Protein AF-A0A962MES3-F1 (afdb_monomer_lite)

Structure (mmCIF, N/CA/C/O backbone):
data_AF-A0A962MES3-F1
#
_entry.id   AF-A0A962MES3-F1
#
loop_
_atom_site.group_PDB
_atom_site.id
_atom_site.type_symbol
_atom_site.label_atom_id
_atom_site.label_alt_id
_atom_site.label_comp_id
_atom_site.label_asym_id
_atom_site.label_entity_id
_atom_site.label_seq_id
_atom_site.pdbx_PDB_ins_code
_atom_site.Cartn_x
_atom_site.Cartn_y
_atom_site.Cartn_z
_atom_site.occupancy
_atom_site.B_iso_or_equiv
_atom_site.auth_seq_id
_atom_site.auth_comp_id
_atom_site.auth_asym_id
_atom_site.auth_atom_id
_atom_site.pdbx_PDB_model_num
ATOM 1 N N . PRO A 1 1 ? 19.087 3.720 -14.153 1.00 63.28 1 PRO A N 1
ATOM 2 C CA . PRO A 1 1 ? 17.793 3.927 -13.450 1.00 63.28 1 PRO A CA 1
ATOM 3 C C . PRO A 1 1 ? 17.855 5.005 -12.361 1.00 63.28 1 PRO A C 1
ATOM 5 O O . PRO A 1 1 ? 16.998 5.876 -12.360 1.00 63.28 1 PRO A O 1
ATOM 8 N N . LYS A 1 2 ? 18.871 4.987 -11.476 1.00 65.50 2 LYS A N 1
ATOM 9 C CA . LYS A 1 2 ? 19.030 5.987 -10.400 1.00 65.50 2 LYS A CA 1
ATOM 10 C C . LYS A 1 2 ? 19.001 7.427 -10.931 1.00 65.50 2 LYS A C 1
ATOM 12 O O . LYS A 1 2 ? 18.196 8.222 -10.468 1.00 65.50 2 LYS A O 1
ATOM 17 N N . ASP A 1 3 ? 19.771 7.706 -11.976 1.00 68.69 3 ASP A N 1
ATOM 18 C CA . ASP A 1 3 ? 19.932 9.047 -12.571 1.00 68.69 3 ASP A CA 1
ATOM 19 C C . ASP A 1 3 ? 18.640 9.586 -13.229 1.00 68.69 3 ASP A C 1
ATOM 21 O O . ASP A 1 3 ? 18.479 10.788 -13.452 1.00 68.69 3 ASP A O 1
ATOM 25 N N . GLN A 1 4 ? 17.686 8.696 -13.529 1.00 68.44 4 GLN A N 1
ATOM 26 C CA . GLN A 1 4 ? 16.359 9.052 -14.048 1.00 68.44 4 GLN A CA 1
ATOM 27 C C . GLN A 1 4 ? 15.368 9.405 -12.932 1.00 68.44 4 GLN A C 1
ATOM 29 O O . GLN A 1 4 ? 14.392 10.097 -13.197 1.00 68.44 4 GLN A O 1
ATOM 34 N N . CYS A 1 5 ? 15.632 8.968 -11.698 1.00 72.94 5 CYS A N 1
ATOM 35 C CA . CYS A 1 5 ? 14.741 9.142 -10.550 1.00 72.94 5 CYS A CA 1
ATOM 36 C C . CYS A 1 5 ? 15.288 10.135 -9.515 1.00 72.94 5 CYS A C 1
ATOM 38 O O . CYS A 1 5 ? 14.528 10.649 -8.696 1.00 72.94 5 CYS A O 1
ATOM 40 N N . VAL A 1 6 ? 16.600 10.382 -9.515 1.00 78.56 6 VAL A N 1
ATOM 41 C CA . VAL A 1 6 ? 17.296 11.099 -8.446 1.00 78.56 6 VAL A CA 1
ATOM 42 C C . VAL A 1 6 ? 18.287 12.100 -9.027 1.00 78.56 6 VAL A C 1
ATOM 44 O O . VAL A 1 6 ? 19.131 11.732 -9.840 1.00 78.56 6 VAL A O 1
ATOM 47 N N . ASP A 1 7 ? 18.192 13.350 -8.582 1.00 73.06 7 ASP A N 1
ATOM 48 C CA . ASP A 1 7 ? 19.256 14.344 -8.706 1.00 73.06 7 ASP A CA 1
ATOM 49 C C . ASP A 1 7 ? 20.044 14.410 -7.396 1.00 73.06 7 ASP A C 1
ATOM 51 O O . ASP A 1 7 ? 19.501 14.208 -6.310 1.00 73.06 7 ASP A O 1
ATOM 55 N N . GLU A 1 8 ? 21.335 14.699 -7.480 1.00 71.38 8 GLU A N 1
ATOM 56 C CA . GLU A 1 8 ? 22.208 14.788 -6.313 1.00 71.38 8 GLU A CA 1
ATOM 57 C C . GLU A 1 8 ? 22.769 16.201 -6.206 1.00 71.38 8 GLU A C 1
ATOM 59 O O . GLU A 1 8 ? 23.260 16.764 -7.186 1.00 71.38 8 GLU A O 1
ATOM 64 N N . THR A 1 9 ? 22.713 16.783 -5.007 1.00 61.47 9 THR A N 1
ATOM 65 C CA . THR A 1 9 ? 23.507 17.974 -4.697 1.00 61.47 9 THR A CA 1
ATOM 66 C C . THR A 1 9 ? 24.431 17.688 -3.529 1.00 61.47 9 THR A C 1
ATOM 68 O O . THR A 1 9 ? 24.080 17.001 -2.565 1.00 61.47 9 THR A O 1
ATOM 71 N N . PHE A 1 10 ? 25.633 18.246 -3.629 1.00 53.88 10 PHE A N 1
ATOM 72 C CA . PHE A 1 10 ? 26.605 18.249 -2.555 1.00 53.88 10 PHE A CA 1
ATOM 73 C C . PHE A 1 10 ? 26.644 19.654 -1.958 1.00 53.88 10 PHE A C 1
ATOM 75 O O . PHE A 1 10 ? 27.154 20.595 -2.571 1.00 53.88 10 PHE A O 1
ATOM 82 N N . HIS A 1 11 ? 26.065 19.823 -0.770 1.00 53.62 11 HIS A N 1
ATOM 83 C CA . HIS A 1 11 ? 26.201 21.069 -0.025 1.00 53.62 11 HIS A CA 1
ATOM 84 C C . HIS A 1 11 ? 27.445 20.989 0.859 1.00 53.62 11 HIS A C 1
ATOM 86 O O . HIS A 1 11 ? 27.397 20.524 1.994 1.00 53.62 11 HIS A O 1
ATOM 92 N N . ASN A 1 12 ? 28.561 21.510 0.350 1.00 46.59 12 ASN A N 1
ATOM 93 C CA . ASN A 1 12 ? 29.721 21.847 1.169 1.00 46.59 12 ASN A CA 1
ATOM 94 C C . ASN A 1 12 ? 29.381 23.055 2.050 1.00 46.59 12 ASN A C 1
ATOM 96 O O . ASN A 1 12 ? 29.663 24.188 1.663 1.00 46.59 12 ASN A O 1
ATOM 100 N N . ARG A 1 13 ? 28.715 22.839 3.190 1.00 51.53 13 ARG A N 1
ATOM 101 C CA . ARG A 1 13 ? 28.693 23.757 4.346 1.00 51.53 13 ARG A CA 1
ATOM 102 C C . ARG A 1 13 ? 27.838 23.181 5.473 1.00 51.53 13 ARG A C 1
ATOM 104 O O . ARG A 1 13 ? 26.623 23.333 5.440 1.00 51.53 13 ARG A O 1
ATOM 111 N N . ALA A 1 14 ? 28.497 22.584 6.466 1.00 43.66 14 ALA A N 1
ATOM 112 C CA . ALA A 1 14 ? 28.199 22.761 7.893 1.00 43.66 14 ALA A CA 1
ATOM 113 C C . ALA A 1 14 ? 29.114 21.858 8.744 1.00 43.66 14 ALA A C 1
ATOM 115 O O . ALA A 1 14 ? 28.754 20.731 9.064 1.00 43.66 14 ALA A O 1
ATOM 116 N N . MET A 1 15 ? 30.282 22.367 9.139 1.00 46.59 15 MET A N 1
ATOM 117 C CA . MET A 1 15 ? 30.896 22.004 10.419 1.00 46.59 15 MET A CA 1
ATOM 118 C C . MET A 1 15 ? 31.477 23.264 11.054 1.00 46.59 15 MET A C 1
ATOM 120 O O . MET A 1 15 ? 31.952 24.157 10.350 1.00 46.59 15 MET A O 1
ATOM 124 N N . GLU A 1 16 ? 31.390 23.319 12.378 1.00 48.44 16 GLU A N 1
ATOM 125 C CA . GLU A 1 16 ? 31.723 24.457 13.244 1.00 48.44 16 GLU A CA 1
ATOM 126 C C . GLU A 1 16 ? 33.198 24.899 13.132 1.00 48.44 16 GLU A C 1
ATOM 128 O O . GLU A 1 16 ? 33.505 26.050 13.415 1.00 48.44 16 GLU A O 1
ATOM 133 N N . ASP A 1 17 ? 34.074 24.034 12.601 1.00 51.88 17 ASP A N 1
ATOM 134 C CA . ASP A 1 17 ? 35.530 24.251 12.498 1.00 51.88 17 ASP A CA 1
ATOM 135 C C . ASP A 1 17 ? 36.076 24.367 11.053 1.00 51.88 17 ASP A C 1
ATOM 137 O O . ASP A 1 17 ? 37.284 24.409 10.819 1.00 51.88 17 ASP A O 1
ATOM 141 N N . GLY A 1 18 ? 35.205 24.422 10.038 1.00 50.94 18 GLY A N 1
ATOM 142 C CA . GLY A 1 18 ? 35.591 24.847 8.683 1.00 50.94 18 GLY A CA 1
ATOM 143 C C . GLY A 1 18 ? 36.499 23.915 7.858 1.00 50.94 18 GLY A C 1
ATOM 144 O O . GLY A 1 18 ? 36.954 24.341 6.795 1.00 50.94 18 GLY A O 1
ATOM 145 N N . THR A 1 19 ? 36.749 22.661 8.261 1.00 54.91 19 THR A N 1
ATOM 146 C CA . THR A 1 19 ? 37.537 21.702 7.455 1.00 54.91 19 THR A CA 1
ATOM 147 C C . THR A 1 19 ? 36.809 20.373 7.213 1.00 54.91 19 THR A C 1
ATOM 149 O O . THR A 1 19 ? 36.085 19.874 8.067 1.00 54.91 19 THR A O 1
ATOM 152 N N . LEU A 1 20 ? 36.976 19.821 6.003 1.00 53.69 20 LEU A N 1
ATOM 153 C CA . LEU A 1 20 ? 36.355 18.571 5.520 1.00 53.69 20 LEU A CA 1
ATOM 154 C C . LEU A 1 20 ? 37.285 17.352 5.647 1.00 53.69 20 LEU A C 1
ATOM 156 O O . LEU A 1 20 ? 36.961 16.271 5.157 1.00 53.69 20 LEU A O 1
ATOM 160 N N . PHE A 1 21 ? 38.460 17.544 6.248 1.00 59.47 21 PHE A N 1
ATOM 161 C CA . PHE A 1 21 ? 39.532 16.561 6.269 1.00 59.47 21 PHE A CA 1
ATOM 162 C C . PHE A 1 21 ? 39.336 15.583 7.426 1.00 59.47 21 PHE A C 1
ATOM 164 O O . PHE A 1 21 ? 39.412 15.968 8.592 1.00 59.47 21 PHE A O 1
ATOM 171 N N . ASP A 1 22 ? 39.118 14.313 7.102 1.00 61.28 22 ASP A N 1
ATOM 172 C CA . ASP A 1 22 ? 39.174 13.235 8.077 1.00 61.28 22 ASP A CA 1
ATOM 173 C C . ASP A 1 22 ? 40.644 12.838 8.284 1.00 61.28 22 ASP A C 1
ATOM 175 O O . ASP A 1 22 ? 41.311 12.304 7.391 1.00 61.28 22 ASP A O 1
ATOM 179 N N . ALA A 1 23 ? 41.165 13.137 9.474 1.00 61.44 23 ALA A N 1
ATOM 180 C CA . ALA A 1 23 ? 42.551 12.874 9.838 1.00 61.44 23 ALA A CA 1
ATOM 181 C C . ALA A 1 23 ? 42.877 11.374 9.955 1.00 61.44 23 ALA A C 1
ATOM 183 O O . ALA A 1 23 ? 44.043 11.000 9.807 1.00 61.44 23 ALA A O 1
ATOM 184 N N . GLU A 1 24 ? 41.873 10.523 10.184 1.00 62.84 24 GLU A N 1
ATOM 185 C CA . GLU A 1 24 ? 42.032 9.075 10.318 1.00 62.84 24 GLU A CA 1
ATOM 186 C C . GLU A 1 24 ? 42.151 8.410 8.940 1.00 62.84 24 GLU A C 1
ATOM 188 O O . GLU A 1 24 ? 43.079 7.636 8.695 1.00 62.84 24 GLU A O 1
ATOM 193 N N . SER A 1 25 ? 41.282 8.782 7.994 1.00 66.75 25 SER A N 1
ATOM 194 C CA . SER A 1 25 ? 41.312 8.250 6.624 1.00 66.75 25 SER A CA 1
ATOM 195 C C . SER A 1 25 ? 42.203 9.035 5.649 1.00 66.75 25 SER A C 1
ATOM 197 O O . SER A 1 25 ? 42.430 8.579 4.523 1.00 66.75 25 SER A O 1
ATOM 199 N N . LYS A 1 26 ? 42.743 10.194 6.066 1.00 67.75 26 LYS A N 1
ATOM 200 C CA . LYS A 1 26 ? 43.510 11.158 5.244 1.00 67.75 26 LYS A CA 1
ATOM 201 C C . LYS A 1 26 ? 42.808 11.542 3.938 1.00 67.75 26 LYS A C 1
ATOM 203 O O . LYS A 1 26 ? 43.461 11.815 2.927 1.00 67.75 26 LYS A O 1
ATOM 208 N N . LYS A 1 27 ? 41.479 11.536 3.940 1.00 60.03 27 LYS A N 1
ATOM 209 C CA . LYS A 1 27 ? 40.635 11.896 2.799 1.00 60.03 27 LYS A CA 1
ATOM 210 C C . LYS A 1 27 ? 39.597 12.914 3.247 1.00 60.03 27 LYS A C 1
ATOM 212 O O . LYS A 1 27 ? 39.313 13.045 4.434 1.00 60.03 27 LYS A O 1
ATOM 217 N N . ASN A 1 28 ? 39.043 13.655 2.293 1.00 57.66 28 ASN A N 1
ATOM 218 C CA . ASN A 1 28 ? 37.860 14.446 2.600 1.00 57.66 28 ASN A CA 1
ATOM 219 C C . ASN A 1 28 ? 36.697 13.488 2.888 1.00 57.66 28 ASN A C 1
ATOM 221 O O . ASN A 1 28 ? 36.534 12.485 2.194 1.00 57.66 28 ASN A O 1
ATOM 225 N N . SER A 1 29 ? 35.932 13.769 3.940 1.00 52.72 29 SER A N 1
ATOM 226 C CA . SER A 1 29 ? 34.757 12.973 4.289 1.00 52.72 29 SER A CA 1
ATOM 227 C C . SER A 1 29 ? 33.637 13.229 3.277 1.00 52.72 29 SER A C 1
ATOM 229 O O . SER A 1 29 ? 32.984 14.271 3.311 1.00 52.72 29 SER A O 1
ATOM 231 N N . ASP A 1 30 ? 33.401 12.264 2.387 1.00 52.75 30 ASP A N 1
ATOM 232 C CA . ASP A 1 30 ? 32.282 12.282 1.430 1.00 52.75 30 ASP A CA 1
ATOM 233 C C . ASP A 1 30 ? 30.968 11.767 2.060 1.00 52.75 30 ASP A C 1
ATOM 235 O O . ASP A 1 30 ? 29.898 11.841 1.459 1.00 52.75 30 ASP A O 1
ATOM 239 N N . ASN A 1 31 ? 31.030 11.237 3.287 1.00 47.75 31 ASN A N 1
ATOM 240 C CA . ASN A 1 31 ? 29.978 10.388 3.853 1.00 47.75 31 ASN A CA 1
ATOM 241 C C . ASN A 1 31 ? 28.810 11.129 4.517 1.00 47.75 31 ASN A C 1
ATOM 243 O O . ASN A 1 31 ? 27.865 10.465 4.941 1.00 47.75 31 ASN A O 1
ATOM 247 N N . LEU A 1 32 ? 28.835 12.464 4.633 1.00 50.34 32 LEU A N 1
ATOM 248 C CA . LEU A 1 32 ? 27.863 13.160 5.489 1.00 50.34 32 LEU A CA 1
ATOM 249 C C . LEU A 1 32 ? 26.886 14.128 4.803 1.00 50.34 32 LEU A C 1
ATOM 251 O O . LEU A 1 32 ? 25.953 14.564 5.470 1.00 50.34 32 LEU A O 1
ATOM 255 N N . PHE A 1 33 ? 27.015 14.448 3.506 1.00 55.47 33 PHE A N 1
ATOM 256 C CA . PHE A 1 33 ? 26.207 15.538 2.917 1.00 55.47 33 PHE A CA 1
ATOM 257 C C . PHE A 1 33 ? 25.702 15.332 1.475 1.00 55.47 33 PHE A C 1
ATOM 259 O O . PHE A 1 33 ? 25.379 16.313 0.801 1.00 55.47 33 PHE A O 1
ATOM 266 N N . THR A 1 34 ? 25.572 14.092 0.986 1.00 59.34 34 THR A N 1
ATOM 267 C CA . THR A 1 34 ? 24.906 13.849 -0.310 1.00 59.34 34 THR A CA 1
ATOM 268 C C . THR A 1 34 ? 23.393 13.922 -0.142 1.00 59.34 34 THR A C 1
ATOM 270 O O . THR A 1 34 ? 22.763 13.016 0.414 1.00 59.34 34 THR A O 1
ATOM 273 N N . ARG A 1 35 ? 22.788 15.008 -0.632 1.00 68.44 35 ARG A N 1
ATOM 274 C CA . ARG A 1 35 ? 21.333 15.154 -0.657 1.00 68.44 35 ARG A CA 1
ATOM 275 C C . ARG A 1 35 ? 20.797 14.621 -1.976 1.00 68.44 35 ARG A C 1
ATOM 277 O O . ARG A 1 35 ? 21.133 15.131 -3.041 1.00 68.44 35 ARG A O 1
ATOM 284 N N . HIS A 1 36 ? 19.948 13.607 -1.877 1.00 74.62 36 HIS A N 1
ATOM 285 C CA . HIS A 1 36 ? 19.237 13.038 -3.011 1.00 74.62 36 HIS A CA 1
ATOM 286 C C . HIS A 1 36 ? 17.876 13.734 -3.145 1.00 74.62 36 HIS A C 1
ATOM 288 O O . HIS A 1 36 ? 17.091 13.768 -2.195 1.00 74.62 36 HIS A O 1
ATOM 294 N N . PHE A 1 37 ? 17.602 14.290 -4.318 1.00 78.62 37 PHE A N 1
ATOM 295 C CA . PHE A 1 37 ? 16.333 14.898 -4.689 1.00 78.62 37 PHE A CA 1
ATOM 296 C C . PHE A 1 37 ? 15.604 13.946 -5.622 1.00 78.62 37 PHE A C 1
ATOM 298 O O . PHE A 1 37 ? 16.067 13.668 -6.724 1.00 78.62 37 PHE A O 1
ATOM 305 N N . ILE A 1 38 ? 14.460 13.439 -5.180 1.00 82.62 38 ILE A N 1
ATOM 306 C CA . ILE A 1 38 ? 13.619 12.603 -6.032 1.00 82.62 38 ILE A CA 1
ATOM 307 C C . ILE A 1 38 ? 12.948 13.492 -7.080 1.00 82.62 38 ILE A C 1
ATOM 309 O O . ILE A 1 38 ? 12.301 14.484 -6.732 1.00 82.62 38 ILE A O 1
ATOM 313 N N . LYS A 1 39 ? 13.084 13.136 -8.359 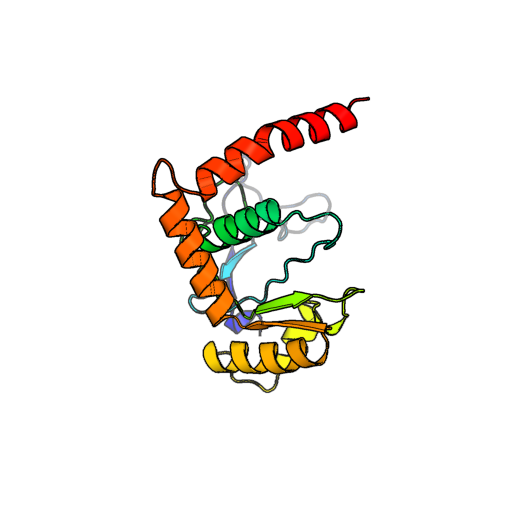1.00 84.75 39 LYS A N 1
ATOM 314 C CA . LYS A 1 39 ? 12.457 13.872 -9.461 1.00 84.75 39 LYS A CA 1
ATOM 315 C C . LYS A 1 39 ? 10.930 13.772 -9.365 1.00 84.75 39 LYS A C 1
ATOM 317 O O . LYS A 1 39 ? 10.419 12.670 -9.131 1.00 84.75 39 LYS A O 1
ATOM 322 N N . PRO A 1 40 ? 10.181 14.873 -9.567 1.00 84.31 40 PRO A N 1
ATOM 323 C CA . PRO A 1 40 ? 8.724 14.821 -9.631 1.00 84.31 40 PRO A CA 1
ATOM 324 C C . PRO A 1 40 ? 8.236 13.782 -10.645 1.00 84.31 40 PRO A C 1
ATOM 326 O O . PRO A 1 40 ? 8.817 13.638 -11.717 1.00 84.31 40 PRO A O 1
ATOM 329 N N . GLY A 1 41 ? 7.172 13.058 -10.299 1.00 83.19 41 GLY A N 1
ATOM 330 C CA . GLY A 1 41 ? 6.636 11.974 -11.130 1.00 83.19 41 GLY A CA 1
ATOM 331 C C . GLY A 1 41 ? 7.332 10.622 -10.946 1.00 83.19 41 GLY A C 1
ATOM 332 O O . GLY A 1 41 ? 6.840 9.628 -11.468 1.00 83.19 41 GLY A O 1
ATOM 333 N N . THR A 1 42 ? 8.418 10.546 -10.167 1.00 86.94 42 THR A N 1
ATOM 334 C CA . THR A 1 42 ? 9.013 9.255 -9.791 1.00 86.94 42 THR A CA 1
ATOM 335 C C . THR A 1 42 ? 8.008 8.433 -8.985 1.00 86.94 42 THR A C 1
ATOM 337 O O . THR A 1 42 ? 7.585 8.844 -7.903 1.00 86.94 42 THR A O 1
ATOM 340 N N . LEU A 1 43 ? 7.660 7.251 -9.492 1.00 87.62 43 LEU A N 1
ATOM 341 C CA . LEU A 1 43 ? 6.834 6.281 -8.782 1.00 87.62 43 LEU A CA 1
ATOM 342 C C . LEU A 1 43 ? 7.710 5.383 -7.903 1.00 87.62 43 LEU A C 1
ATOM 344 O O . LEU A 1 43 ? 8.755 4.894 -8.333 1.00 87.62 43 LEU A O 1
ATOM 348 N N . MET A 1 44 ? 7.262 5.145 -6.671 1.00 87.81 44 MET A N 1
ATOM 349 C CA . MET A 1 44 ? 7.886 4.201 -5.746 1.00 87.81 44 MET A CA 1
ATOM 350 C C . MET A 1 44 ? 6.911 3.077 -5.421 1.00 87.81 44 MET A C 1
ATOM 352 O O . MET A 1 44 ? 5.720 3.312 -5.223 1.00 87.81 44 MET A O 1
ATOM 356 N N . VAL A 1 45 ? 7.430 1.853 -5.337 1.00 90.12 45 VAL A N 1
ATOM 357 C CA . VAL A 1 45 ? 6.654 0.695 -4.892 1.00 90.12 45 VAL A CA 1
ATOM 358 C C . VAL A 1 45 ? 6.801 0.564 -3.381 1.00 90.12 45 VAL A C 1
ATOM 360 O O . VAL A 1 45 ? 7.913 0.456 -2.866 1.00 90.12 45 VAL A O 1
ATOM 363 N N . GLN A 1 46 ? 5.672 0.548 -2.678 1.00 90.88 46 GLN A N 1
ATOM 364 C CA . GLN A 1 46 ? 5.605 0.324 -1.239 1.00 90.88 46 GLN A CA 1
ATOM 365 C C . GLN A 1 46 ? 4.710 -0.877 -0.946 1.00 90.88 46 GLN A C 1
ATOM 367 O O . GLN A 1 46 ? 3.653 -1.043 -1.550 1.00 90.88 46 GLN A O 1
ATOM 372 N N . VAL A 1 47 ? 5.140 -1.696 0.011 1.00 92.75 47 VAL A N 1
ATOM 373 C CA . VAL A 1 47 ? 4.412 -2.874 0.483 1.00 92.75 47 VAL A CA 1
ATOM 374 C C . VAL A 1 47 ? 4.287 -2.759 1.994 1.00 92.75 47 VAL A C 1
ATOM 376 O O . VAL A 1 47 ? 5.280 -2.533 2.685 1.00 92.75 47 VAL A O 1
ATOM 379 N N . LEU A 1 48 ? 3.063 -2.892 2.496 1.00 90.81 48 LEU A N 1
ATOM 380 C CA . LEU A 1 48 ? 2.764 -2.919 3.923 1.00 90.81 48 LEU A CA 1
ATOM 381 C C . LEU A 1 48 ? 2.281 -4.325 4.276 1.00 90.81 48 LEU A C 1
ATOM 383 O O . LEU A 1 48 ? 1.153 -4.696 3.954 1.00 90.81 48 LEU A O 1
ATOM 387 N N . SER A 1 49 ? 3.147 -5.104 4.922 1.00 88.88 49 SER A N 1
ATOM 388 C CA . SER A 1 49 ? 2.836 -6.465 5.364 1.00 88.88 49 SER A CA 1
ATOM 389 C C . SER A 1 49 ? 2.411 -6.467 6.829 1.00 88.88 49 SER A C 1
ATOM 391 O O . SER A 1 49 ? 3.028 -5.832 7.683 1.00 88.88 49 SER A O 1
ATOM 393 N N . THR A 1 50 ? 1.363 -7.222 7.138 1.00 85.19 50 THR A N 1
ATOM 394 C CA . THR A 1 50 ? 0.882 -7.441 8.505 1.00 85.19 50 THR A CA 1
ATOM 395 C C . THR A 1 50 ? 0.331 -8.852 8.645 1.00 85.19 50 THR A C 1
ATOM 397 O O . THR A 1 50 ? -0.126 -9.460 7.676 1.00 85.19 50 THR A O 1
ATOM 400 N N . ARG A 1 51 ? 0.369 -9.398 9.861 1.00 79.06 51 ARG A N 1
ATOM 401 C CA . ARG A 1 51 ? -0.215 -10.709 10.145 1.00 79.06 51 ARG A CA 1
ATOM 402 C C . ARG A 1 51 ? -1.718 -10.546 10.341 1.00 79.06 51 ARG A C 1
ATOM 404 O O . ARG A 1 51 ? -2.147 -9.923 11.308 1.00 79.06 51 ARG A O 1
ATOM 411 N N . GLY A 1 52 ? -2.515 -11.163 9.468 1.00 66.00 52 GLY A N 1
ATOM 412 C CA . GLY A 1 52 ? -3.978 -11.038 9.492 1.00 66.00 52 GLY A CA 1
ATOM 413 C C . GLY A 1 52 ? -4.641 -11.450 10.815 1.00 66.00 52 GLY A C 1
ATOM 414 O O . GLY A 1 52 ? -5.652 -10.872 11.185 1.00 66.00 52 GLY A O 1
ATOM 415 N N . GLN A 1 53 ? -4.054 -12.382 11.576 1.00 67.88 53 GLN A N 1
ATOM 416 C CA . GLN A 1 53 ? -4.578 -12.771 12.899 1.00 67.88 53 GLN A CA 1
ATOM 417 C C . GLN A 1 53 ? -4.342 -11.723 13.999 1.00 67.88 53 GLN A C 1
ATOM 419 O O . GLN A 1 53 ? -4.942 -11.816 15.065 1.00 67.88 53 GLN A O 1
ATOM 424 N N . VAL A 1 54 ? -3.466 -10.746 13.758 1.00 72.38 54 VAL A N 1
ATOM 425 C CA . VAL A 1 54 ? -3.085 -9.713 14.733 1.00 72.38 54 VAL A CA 1
ATOM 426 C C . VAL A 1 54 ? -3.678 -8.353 14.362 1.00 72.38 54 VAL A C 1
ATOM 428 O O . VAL A 1 54 ? -3.806 -7.494 15.228 1.00 72.38 54 VAL A O 1
ATOM 431 N N . LEU A 1 55 ? -4.068 -8.147 13.098 1.00 81.62 55 LEU A N 1
ATOM 432 C CA . LEU A 1 55 ? -4.659 -6.890 12.649 1.00 81.62 55 LEU A CA 1
ATOM 433 C C . LEU A 1 55 ? -6.195 -6.940 12.735 1.00 81.62 55 LEU A C 1
ATOM 435 O O . LEU A 1 55 ? -6.831 -7.515 11.850 1.00 81.62 55 LEU A O 1
ATOM 439 N N . PRO A 1 56 ? -6.822 -6.321 13.752 1.00 86.00 56 PRO A N 1
ATOM 440 C CA . PRO A 1 56 ? -8.271 -6.179 13.774 1.00 86.00 56 PRO A CA 1
ATOM 441 C C . PRO A 1 56 ? -8.738 -5.259 12.641 1.00 86.00 56 PRO A C 1
ATOM 443 O O . PRO A 1 56 ? -7.998 -4.386 12.183 1.00 86.00 56 PRO A O 1
ATOM 446 N N . GLU A 1 57 ? -10.004 -5.389 12.245 1.00 88.94 57 GLU A N 1
ATOM 447 C CA . GLU A 1 57 ? -10.601 -4.578 11.175 1.00 88.94 57 GLU A CA 1
ATOM 448 C C . GLU A 1 57 ? -10.426 -3.068 11.413 1.00 88.94 57 GLU A C 1
ATOM 450 O O . GLU A 1 57 ? -10.049 -2.338 10.500 1.00 88.94 57 GLU A O 1
ATOM 455 N N . ILE A 1 58 ? -10.616 -2.597 12.651 1.00 90.25 58 ILE A N 1
ATOM 456 C CA . ILE A 1 58 ? -10.404 -1.185 13.007 1.00 90.25 58 ILE A CA 1
ATOM 457 C C . ILE A 1 58 ? -8.941 -0.747 12.840 1.00 90.25 58 ILE A C 1
ATOM 459 O O . ILE A 1 58 ? -8.677 0.390 12.460 1.00 90.25 58 ILE A O 1
ATOM 463 N N . GLY A 1 59 ? -7.984 -1.657 13.046 1.00 89.44 59 GLY A N 1
ATOM 464 C CA . GLY A 1 59 ? -6.568 -1.407 12.783 1.00 89.44 59 GLY A CA 1
ATOM 465 C C . GLY A 1 59 ? -6.281 -1.273 11.287 1.00 89.44 59 GLY A C 1
ATOM 466 O O . GLY A 1 59 ? -5.528 -0.388 10.888 1.00 89.44 59 GLY A O 1
ATOM 467 N N . LEU A 1 60 ? -6.928 -2.088 10.446 1.00 90.38 60 LEU A N 1
ATOM 468 C CA . LEU A 1 60 ? -6.847 -1.948 8.989 1.00 90.38 60 LEU A CA 1
ATOM 469 C C . LEU A 1 60 ? -7.474 -0.628 8.517 1.00 90.38 60 LEU A C 1
ATOM 471 O O . LEU A 1 60 ? -6.859 0.080 7.723 1.00 90.38 60 LEU A O 1
ATOM 475 N N . LYS A 1 61 ? -8.648 -0.256 9.043 1.00 93.00 61 LYS A N 1
ATOM 476 C CA . LYS A 1 61 ? -9.285 1.044 8.767 1.00 93.00 61 LYS A CA 1
ATOM 477 C C . LYS A 1 61 ? -8.368 2.205 9.149 1.00 93.00 61 LYS A C 1
ATOM 479 O O . LYS A 1 61 ? -8.189 3.123 8.354 1.00 93.00 61 LYS A O 1
ATOM 484 N N . HIS A 1 62 ? -7.750 2.146 10.329 1.00 91.12 62 HIS A N 1
ATOM 485 C CA . HIS A 1 62 ? -6.805 3.166 10.779 1.00 91.12 62 HIS A CA 1
ATOM 486 C C . HIS A 1 62 ? -5.581 3.260 9.861 1.00 91.12 62 HIS A C 1
ATOM 488 O O . HIS A 1 62 ? -5.202 4.355 9.456 1.00 91.12 62 HIS A O 1
ATOM 494 N N . LEU A 1 63 ? -5.005 2.122 9.461 1.00 90.25 63 LEU A N 1
ATOM 495 C CA . LEU A 1 63 ? -3.885 2.091 8.522 1.00 90.25 63 LEU A CA 1
ATOM 496 C C . LEU A 1 63 ? -4.254 2.727 7.175 1.00 90.25 63 LEU A C 1
ATOM 498 O O . LEU A 1 63 ? -3.510 3.567 6.672 1.00 90.25 63 LEU A O 1
ATOM 502 N N . LEU A 1 64 ? -5.405 2.360 6.603 1.00 91.44 64 LEU A N 1
ATOM 503 C CA . LEU A 1 64 ? -5.880 2.916 5.334 1.00 91.44 64 LEU A CA 1
ATOM 504 C C . LEU A 1 64 ? -6.143 4.421 5.426 1.00 91.44 64 LEU A C 1
ATOM 506 O O . LEU A 1 64 ? -5.803 5.148 4.491 1.00 91.44 64 LEU A O 1
ATOM 510 N N . LEU A 1 65 ? -6.690 4.887 6.551 1.00 90.44 65 LEU A N 1
ATOM 511 C CA . LEU A 1 65 ? -6.877 6.307 6.830 1.00 90.44 65 LEU A CA 1
ATOM 512 C C . LEU A 1 65 ? -5.527 7.039 6.872 1.00 90.44 65 LEU A C 1
ATOM 514 O O . LEU A 1 65 ? -5.349 8.015 6.148 1.00 90.44 65 LEU A O 1
ATOM 518 N N . CYS A 1 66 ? -4.546 6.530 7.625 1.00 87.62 66 CYS A N 1
ATOM 519 C CA . CYS A 1 66 ? -3.205 7.116 7.701 1.00 87.62 66 CYS A CA 1
ATOM 520 C C . CYS A 1 66 ? -2.523 7.183 6.331 1.00 87.62 66 CYS A C 1
ATOM 522 O O . CYS A 1 66 ? -1.957 8.214 5.982 1.00 87.62 66 CYS A O 1
ATOM 524 N N . VAL A 1 67 ? -2.613 6.119 5.528 1.00 86.88 67 VAL A N 1
ATOM 525 C CA . VAL A 1 67 ? -2.049 6.084 4.168 1.00 86.88 67 VAL A CA 1
ATOM 526 C C . VAL A 1 67 ? -2.746 7.080 3.231 1.00 86.88 67 VAL A C 1
ATOM 528 O O . VAL A 1 67 ? -2.099 7.642 2.350 1.00 86.88 67 VAL A O 1
ATOM 531 N N . GLY A 1 68 ? -4.048 7.312 3.414 1.00 81.56 68 GLY A N 1
ATOM 532 C CA . GLY A 1 68 ? -4.844 8.225 2.582 1.00 81.56 68 GLY A CA 1
ATOM 533 C C . GLY A 1 68 ? -4.662 9.688 2.940 1.00 81.56 68 GLY A C 1
ATOM 534 O O . GLY A 1 68 ? -4.685 10.553 2.069 1.00 81.56 68 GLY A O 1
ATOM 535 N N . MET A 1 69 ? -4.428 9.955 4.221 1.00 76.25 69 MET A N 1
ATOM 536 C CA . MET A 1 69 ? -4.127 11.283 4.744 1.00 76.25 69 MET A CA 1
ATOM 537 C C . MET A 1 69 ? -2.649 11.668 4.598 1.00 76.25 69 MET A C 1
ATOM 539 O O . MET A 1 69 ? -2.319 12.837 4.792 1.00 76.25 69 MET A O 1
ATOM 543 N N . ALA A 1 70 ? -1.760 10.729 4.242 1.00 64.12 70 ALA A N 1
ATOM 544 C CA . ALA A 1 70 ? -0.311 10.920 4.099 1.00 64.12 70 ALA A CA 1
ATOM 545 C C . ALA A 1 70 ? 0.105 11.801 2.895 1.00 64.12 70 ALA A C 1
ATOM 547 O O . ALA A 1 70 ? 1.076 11.509 2.201 1.00 64.12 70 ALA A O 1
ATOM 548 N N . GLY A 1 71 ? -0.603 12.906 2.651 1.00 53.78 71 GLY A N 1
ATOM 549 C CA . GLY A 1 71 ? -0.160 13.989 1.771 1.00 53.78 71 GLY A CA 1
ATOM 550 C C . GLY A 1 71 ? 0.919 14.873 2.411 1.00 53.78 71 GLY A C 1
ATOM 551 O O . GLY A 1 71 ? 1.651 15.556 1.707 1.00 53.78 71 GLY A O 1
ATOM 552 N N . SER A 1 72 ? 1.081 14.848 3.736 1.00 49.75 72 SER A N 1
ATOM 553 C CA . SER A 1 72 ? 2.054 15.667 4.466 1.00 49.75 72 SER A CA 1
ATOM 554 C C . SER A 1 72 ? 3.114 14.812 5.168 1.00 49.75 72 SER A C 1
ATOM 556 O O . SER A 1 72 ? 3.085 14.628 6.382 1.00 49.75 72 SER A O 1
ATOM 558 N N . TYR A 1 73 ? 4.116 14.331 4.423 1.00 53.25 73 TYR A N 1
ATOM 559 C CA . TYR A 1 73 ? 5.374 13.904 5.045 1.00 53.25 73 TYR A CA 1
ATOM 560 C C . TYR A 1 73 ? 6.107 15.157 5.547 1.00 53.25 73 TYR A C 1
ATOM 562 O O . TYR A 1 73 ? 6.853 15.823 4.825 1.00 53.25 73 TYR A O 1
ATOM 570 N N . GLY A 1 74 ? 5.809 15.538 6.788 1.00 49.81 74 GLY A N 1
ATOM 571 C CA . GLY A 1 74 ? 6.355 16.716 7.446 1.00 49.81 74 GLY A CA 1
ATOM 572 C C . GLY A 1 74 ? 6.529 16.466 8.938 1.00 49.81 74 GLY A C 1
ATOM 573 O O . GLY A 1 74 ? 5.555 16.424 9.680 1.00 49.81 74 GLY A O 1
ATOM 574 N N . GLY A 1 75 ? 7.784 16.314 9.362 1.00 43.50 75 GLY A N 1
ATOM 575 C CA . GLY A 1 75 ? 8.185 16.147 10.762 1.00 43.50 75 GLY A CA 1
ATOM 576 C C . GLY A 1 75 ? 9.283 15.095 10.912 1.00 43.50 75 GLY A C 1
ATOM 577 O O . GLY A 1 75 ? 9.059 13.963 10.500 1.00 43.50 75 GLY A O 1
ATOM 578 N N . GLN A 1 76 ? 10.442 15.508 11.461 1.00 43.44 76 GLN A N 1
ATOM 579 C CA . GLN A 1 76 ? 11.681 14.789 11.870 1.00 43.44 76 GLN A CA 1
ATOM 580 C C . GLN A 1 76 ? 12.230 13.601 11.042 1.00 43.44 76 GLN A C 1
ATOM 582 O O . GLN A 1 76 ? 13.364 13.185 11.263 1.00 43.44 76 GLN A O 1
ATOM 587 N N . THR A 1 77 ? 11.504 13.075 10.067 1.00 50.69 77 THR A N 1
ATOM 588 C CA . THR A 1 77 ? 11.995 12.131 9.072 1.00 50.69 77 THR A CA 1
ATOM 589 C C . THR A 1 77 ? 12.766 12.920 8.017 1.00 50.69 77 THR A C 1
ATOM 591 O O . THR A 1 77 ? 12.386 14.031 7.648 1.00 50.69 77 THR A O 1
ATOM 594 N N . ALA A 1 78 ? 13.884 12.376 7.534 1.00 51.59 78 ALA A N 1
ATOM 595 C CA . ALA A 1 78 ? 14.767 13.045 6.570 1.00 51.59 78 ALA A CA 1
ATOM 596 C C . ALA A 1 78 ? 14.120 13.292 5.183 1.00 51.59 78 ALA A C 1
ATOM 598 O O . ALA A 1 78 ? 14.782 13.779 4.266 1.00 51.59 78 ALA A O 1
ATOM 599 N N . VAL A 1 79 ? 12.831 12.970 5.027 1.00 54.38 79 VAL A N 1
ATOM 600 C CA . VAL A 1 79 ? 12.015 13.233 3.843 1.00 54.38 79 VAL A CA 1
ATOM 601 C C . VAL A 1 79 ? 11.241 14.526 4.079 1.00 54.38 79 VAL A C 1
ATOM 603 O O . VAL A 1 79 ? 10.250 14.565 4.800 1.00 54.38 79 VAL A O 1
ATOM 606 N N . THR A 1 80 ? 11.710 15.609 3.470 1.00 51.72 80 THR A N 1
ATOM 607 C CA . THR A 1 80 ? 11.019 16.900 3.483 1.00 51.72 80 THR A CA 1
ATOM 608 C C . THR A 1 80 ? 10.151 17.013 2.230 1.00 51.72 80 THR A C 1
ATOM 610 O O . THR A 1 80 ? 10.690 17.265 1.153 1.00 51.72 80 THR A O 1
ATOM 613 N N . GLY A 1 81 ? 8.830 16.830 2.329 1.00 54.03 81 GLY A N 1
ATOM 614 C CA . GLY A 1 81 ? 7.947 17.071 1.184 1.00 54.03 81 GLY A CA 1
ATOM 615 C C . GLY A 1 81 ? 6.470 16.765 1.433 1.00 54.03 81 GLY A C 1
ATOM 616 O O . GLY A 1 81 ? 6.099 15.646 1.758 1.00 54.03 81 GLY A O 1
ATOM 617 N N . THR A 1 82 ? 5.606 17.745 1.180 1.00 56.41 82 THR A N 1
ATOM 618 C CA . THR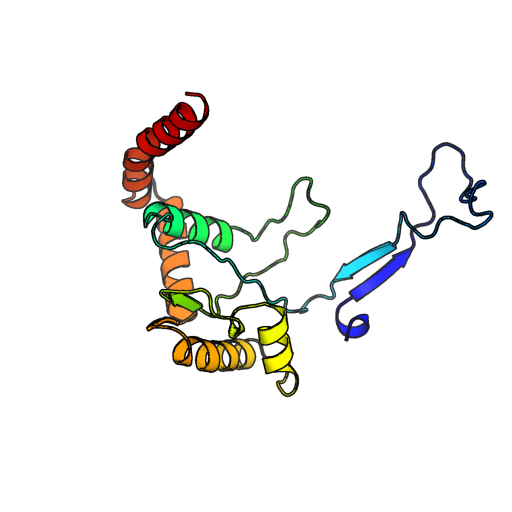 A 1 82 ? 4.134 17.639 1.243 1.00 56.41 82 THR A CA 1
ATOM 619 C C . THR A 1 82 ? 3.500 17.127 -0.061 1.00 56.41 82 THR A C 1
ATOM 621 O O . THR A 1 82 ? 2.338 17.402 -0.334 1.00 56.41 82 THR A O 1
ATOM 624 N N . ASN A 1 83 ? 4.276 16.455 -0.919 1.00 68.94 83 ASN A N 1
ATOM 625 C CA . ASN A 1 83 ? 3.897 16.184 -2.312 1.00 68.94 83 ASN A CA 1
ATOM 626 C C . ASN A 1 83 ? 4.059 14.701 -2.689 1.00 68.94 83 ASN A C 1
ATOM 628 O O . ASN A 1 83 ? 4.476 14.386 -3.803 1.00 68.94 83 ASN A O 1
ATOM 632 N N . ILE A 1 84 ? 3.765 13.785 -1.765 1.00 77.00 84 ILE A N 1
ATOM 633 C CA . ILE A 1 84 ? 3.671 12.354 -2.075 1.00 77.00 84 ILE A CA 1
ATOM 634 C C . ILE A 1 84 ? 2.195 12.005 -2.213 1.00 77.00 84 ILE A C 1
ATOM 636 O O . ILE A 1 84 ? 1.378 12.366 -1.369 1.00 77.00 84 ILE A O 1
ATOM 640 N N . ARG A 1 85 ? 1.855 11.308 -3.297 1.00 81.88 85 ARG A N 1
ATOM 641 C CA . ARG A 1 85 ? 0.520 10.758 -3.509 1.00 81.88 85 ARG A CA 1
ATOM 642 C C . ARG A 1 85 ? 0.610 9.244 -3.532 1.00 81.88 85 ARG A C 1
ATOM 644 O O . ARG A 1 85 ? 1.305 8.674 -4.371 1.00 81.88 85 ARG A O 1
ATOM 651 N N . THR A 1 86 ? -0.118 8.606 -2.626 1.00 87.19 86 THR A N 1
ATOM 652 C CA . THR A 1 86 ? -0.234 7.151 -2.612 1.00 87.19 86 THR A CA 1
ATOM 653 C C . THR A 1 86 ? -1.294 6.707 -3.608 1.00 87.19 86 THR A C 1
ATOM 655 O O . THR A 1 86 ? -2.375 7.289 -3.696 1.00 87.19 86 THR A O 1
ATOM 658 N N . HIS A 1 87 ? -0.985 5.651 -4.350 1.00 90.19 87 HIS A N 1
ATOM 659 C CA . HIS A 1 87 ? -1.896 5.022 -5.292 1.00 90.19 87 HIS A CA 1
ATOM 660 C C . HIS A 1 87 ? -2.017 3.546 -4.943 1.00 90.19 87 HIS A C 1
ATOM 662 O O . HIS A 1 87 ? -1.017 2.827 -4.931 1.00 90.19 87 HIS A O 1
ATOM 668 N N . ALA A 1 88 ? -3.229 3.083 -4.646 1.00 93.75 88 ALA A N 1
ATOM 669 C CA . ALA A 1 88 ? -3.412 1.710 -4.206 1.00 93.75 88 ALA A CA 1
ATOM 670 C C . ALA A 1 88 ? -3.416 0.774 -5.416 1.00 93.75 88 ALA A C 1
ATOM 672 O O . ALA A 1 88 ? -4.227 0.935 -6.326 1.00 93.75 88 ALA A O 1
ATOM 673 N N . VAL A 1 89 ? -2.538 -0.229 -5.416 1.00 96.06 89 VAL A N 1
ATOM 674 C CA . VAL A 1 89 ? -2.616 -1.352 -6.367 1.00 96.06 89 VAL A CA 1
ATOM 675 C C . VAL A 1 89 ? -3.699 -2.336 -5.917 1.00 96.06 89 VAL A C 1
ATOM 677 O O . VAL A 1 89 ? -4.514 -2.774 -6.724 1.00 96.06 89 VAL A O 1
ATOM 680 N N . GLY A 1 90 ? -3.736 -2.658 -4.622 1.00 95.69 90 GLY A N 1
ATOM 681 C CA . GLY A 1 90 ? -4.737 -3.532 -4.020 1.00 95.69 90 GLY A CA 1
ATOM 682 C C . GLY A 1 90 ? -4.364 -3.971 -2.604 1.00 95.69 90 GLY A C 1
ATOM 683 O O . GLY A 1 90 ? -3.276 -3.659 -2.121 1.00 95.69 90 GLY A O 1
ATOM 684 N N . ILE A 1 91 ? -5.270 -4.702 -1.957 1.00 95.38 91 ILE A N 1
ATOM 685 C CA . ILE A 1 91 ? -5.027 -5.425 -0.701 1.00 95.38 91 ILE A CA 1
ATOM 686 C C . ILE A 1 91 ? -5.088 -6.914 -1.011 1.00 95.38 91 ILE A C 1
ATOM 688 O O . ILE A 1 91 ? -6.026 -7.370 -1.665 1.00 95.38 91 ILE A O 1
ATOM 692 N N . TYR A 1 92 ? -4.111 -7.665 -0.513 1.00 95.00 92 TYR A N 1
ATOM 693 C CA . TYR A 1 92 ? -3.988 -9.090 -0.787 1.00 95.00 92 TYR A CA 1
ATOM 694 C C . TYR A 1 92 ? -3.886 -9.879 0.512 1.00 95.00 92 TYR A C 1
ATOM 696 O O . TYR A 1 92 ? -3.163 -9.492 1.430 1.00 95.00 92 TYR A O 1
ATOM 704 N N . GLY A 1 93 ? -4.632 -10.976 0.589 1.00 92.75 93 GLY A N 1
ATOM 705 C CA . GLY A 1 93 ? -4.657 -11.879 1.730 1.00 92.75 93 GLY A CA 1
ATOM 706 C C . GLY A 1 93 ? -4.188 -13.268 1.325 1.00 92.75 93 GLY A C 1
ATOM 707 O O . GLY A 1 93 ? -4.696 -13.839 0.361 1.00 92.75 93 GLY A O 1
ATOM 708 N N . SER A 1 94 ? -3.241 -13.805 2.092 1.00 91.62 94 SER A N 1
ATOM 709 C CA . SER A 1 94 ? -2.797 -15.194 1.987 1.00 91.62 94 SER A CA 1
ATOM 710 C C . SER A 1 94 ? -2.541 -15.792 3.365 1.00 91.62 94 SER A C 1
ATOM 712 O O . SER A 1 94 ? -2.230 -15.072 4.316 1.00 91.62 94 SER A O 1
ATOM 714 N N . ARG A 1 95 ? -2.583 -17.124 3.466 1.00 89.69 95 ARG A N 1
ATOM 715 C CA . ARG A 1 95 ? -2.140 -17.856 4.668 1.00 89.69 95 ARG A CA 1
ATOM 716 C C . ARG A 1 95 ? -0.668 -17.615 5.005 1.00 89.69 95 ARG A C 1
ATOM 718 O O . ARG A 1 95 ? -0.311 -17.587 6.179 1.00 89.69 95 ARG A O 1
ATOM 725 N N . PHE A 1 96 ? 0.165 -17.438 3.981 1.00 87.62 96 PHE A N 1
ATOM 726 C CA . PHE A 1 96 ? 1.592 -17.144 4.097 1.00 87.62 96 PHE A CA 1
ATOM 727 C C . PHE A 1 96 ? 1.972 -15.969 3.200 1.00 87.62 96 PHE A C 1
ATOM 729 O O . PHE A 1 96 ? 1.392 -15.791 2.126 1.00 87.62 96 PHE A O 1
ATOM 736 N N . GLU A 1 97 ? 2.968 -15.196 3.632 1.00 86.00 97 GLU A N 1
ATOM 737 C CA . GLU A 1 97 ? 3.559 -14.135 2.818 1.00 86.00 97 GLU A CA 1
ATOM 738 C C . GLU A 1 97 ? 4.126 -14.719 1.518 1.00 86.00 97 GLU A C 1
ATOM 740 O O . GLU A 1 97 ? 4.771 -15.769 1.522 1.00 86.00 97 GLU A O 1
ATOM 745 N N . GLN A 1 98 ? 3.848 -14.052 0.397 1.00 91.75 98 GLN A N 1
ATOM 746 C CA . GLN A 1 98 ? 4.294 -14.487 -0.921 1.00 91.75 98 GLN A CA 1
ATOM 747 C C . GLN A 1 98 ? 5.548 -13.705 -1.314 1.00 91.75 98 GLN A C 1
ATOM 749 O O . GLN A 1 98 ? 5.578 -12.480 -1.223 1.00 91.75 98 GLN A O 1
ATOM 754 N N . ALA A 1 99 ? 6.581 -14.392 -1.807 1.00 92.06 99 ALA A N 1
ATOM 755 C CA . ALA A 1 99 ? 7.834 -13.742 -2.211 1.00 92.06 99 ALA A CA 1
ATOM 756 C C . ALA A 1 99 ? 7.629 -12.679 -3.311 1.00 92.06 99 ALA A C 1
ATOM 758 O O . ALA A 1 99 ? 8.323 -11.659 -3.336 1.00 92.06 99 ALA A O 1
ATOM 759 N N . ILE A 1 100 ? 6.628 -12.892 -4.175 1.00 93.50 100 ILE A N 1
ATOM 760 C CA . ILE A 1 100 ? 6.230 -11.961 -5.240 1.00 93.50 100 ILE A CA 1
ATOM 761 C C . ILE A 1 100 ? 5.768 -10.599 -4.704 1.00 93.50 100 ILE A C 1
ATOM 763 O O . ILE A 1 100 ? 5.824 -9.612 -5.427 1.00 93.50 100 ILE A O 1
ATOM 767 N N . THR A 1 101 ? 5.349 -10.518 -3.438 1.00 93.50 101 THR A N 1
ATOM 768 C CA . THR A 1 101 ? 4.940 -9.264 -2.796 1.00 93.50 101 THR A CA 1
ATOM 769 C C . THR A 1 101 ? 6.144 -8.425 -2.361 1.00 93.50 101 THR A C 1
ATOM 771 O O . THR A 1 101 ? 5.966 -7.276 -1.980 1.00 93.50 101 THR A O 1
ATOM 774 N N . SER A 1 102 ? 7.380 -8.936 -2.406 1.00 93.62 102 SER A N 1
ATOM 775 C CA . SER A 1 102 ? 8.546 -8.128 -2.033 1.00 93.62 102 SER A CA 1
ATOM 776 C C . SER A 1 102 ? 8.769 -6.974 -3.030 1.00 93.62 102 SER A C 1
ATOM 778 O O . SER A 1 102 ? 8.664 -7.185 -4.240 1.00 93.62 102 SER A O 1
ATOM 780 N N . PRO A 1 103 ? 9.138 -5.756 -2.578 1.00 92.56 103 PRO A N 1
ATOM 781 C CA . PRO A 1 103 ? 9.370 -4.625 -3.481 1.00 92.56 103 PRO A CA 1
ATOM 782 C C . PRO A 1 103 ? 10.373 -4.917 -4.606 1.00 92.56 103 PRO A C 1
ATOM 784 O O . PRO A 1 103 ? 10.198 -4.443 -5.724 1.00 92.56 103 PRO A O 1
ATOM 787 N N . TYR A 1 104 ? 11.396 -5.734 -4.338 1.00 91.19 104 TYR A N 1
ATOM 788 C CA . TYR A 1 104 ? 12.384 -6.132 -5.343 1.00 91.19 104 TYR A CA 1
ATOM 789 C C . TYR A 1 104 ? 11.783 -6.998 -6.454 1.00 91.19 104 TYR A C 1
ATOM 791 O O . TYR A 1 104 ? 12.047 -6.742 -7.628 1.00 91.19 104 TYR A O 1
ATOM 799 N N . GLU A 1 105 ? 10.953 -7.985 -6.109 1.00 94.56 105 GLU A N 1
ATOM 800 C CA . GLU A 1 105 ? 10.283 -8.832 -7.102 1.00 94.56 105 GLU A CA 1
ATOM 801 C C . GLU A 1 105 ? 9.223 -8.048 -7.887 1.00 94.56 105 GLU A C 1
ATOM 803 O O . GLU A 1 105 ? 9.105 -8.220 -9.101 1.00 94.56 105 GLU A O 1
ATOM 808 N N . LEU A 1 106 ? 8.520 -7.111 -7.241 1.00 93.62 106 LEU A N 1
ATOM 809 C CA . LEU A 1 106 ? 7.582 -6.210 -7.919 1.00 93.62 106 LEU A CA 1
ATOM 810 C C . LEU A 1 106 ? 8.293 -5.312 -8.939 1.00 93.62 106 LEU A C 1
ATOM 812 O O . LEU A 1 106 ? 7.836 -5.187 -10.072 1.00 93.62 106 LEU A O 1
ATOM 816 N N . LEU A 1 107 ? 9.437 -4.723 -8.578 1.00 91.19 107 LEU A N 1
ATOM 817 C CA . LEU A 1 107 ? 10.235 -3.920 -9.509 1.00 91.19 107 LEU A CA 1
ATOM 818 C C . LEU A 1 107 ? 10.814 -4.768 -10.645 1.00 91.19 107 LEU A C 1
ATOM 820 O O . LEU A 1 107 ? 10.855 -4.319 -11.789 1.00 91.19 107 LEU A O 1
ATOM 824 N N . ARG A 1 108 ? 11.228 -6.007 -10.359 1.00 91.62 108 ARG A N 1
ATOM 825 C CA . ARG A 1 108 ? 11.689 -6.953 -11.381 1.00 91.62 108 ARG A CA 1
ATOM 826 C C . ARG A 1 108 ? 10.584 -7.289 -12.380 1.00 91.62 108 ARG A C 1
ATOM 828 O O . ARG A 1 108 ? 10.854 -7.362 -13.574 1.00 91.62 108 ARG A O 1
ATOM 835 N N . ALA A 1 109 ? 9.350 -7.452 -11.910 1.00 90.44 109 ALA A N 1
ATOM 836 C CA . ALA A 1 109 ? 8.195 -7.714 -12.762 1.00 90.44 109 ALA A CA 1
ATOM 837 C C . ALA A 1 109 ? 7.864 -6.557 -13.723 1.00 90.44 109 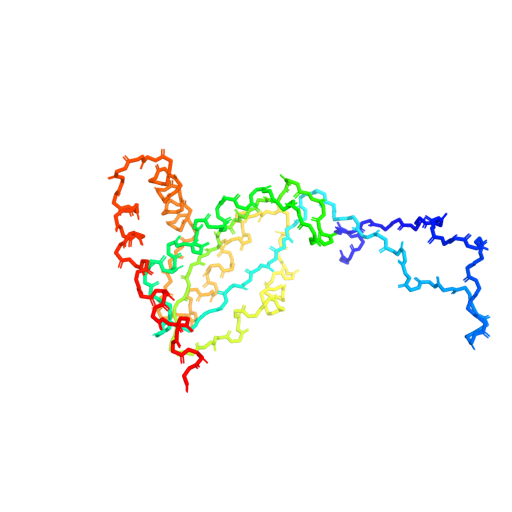ALA A C 1
ATOM 839 O O . ALA A 1 109 ? 7.224 -6.797 -14.741 1.00 90.44 109 ALA A O 1
ATOM 840 N N . LEU A 1 110 ? 8.315 -5.334 -13.421 1.00 90.44 110 LEU A N 1
ATOM 841 C CA . LEU A 1 110 ? 8.045 -4.125 -14.202 1.00 90.44 110 LEU A CA 1
ATOM 842 C C . LEU A 1 110 ? 9.163 -3.744 -15.186 1.00 90.44 110 LEU A C 1
ATOM 844 O O . LEU A 1 110 ? 9.044 -2.718 -15.847 1.00 90.44 110 LEU A O 1
ATOM 848 N N . GLN A 1 111 ? 10.242 -4.528 -15.304 1.00 85.75 111 GLN A N 1
ATOM 849 C CA . GLN A 1 111 ? 11.416 -4.162 -16.120 1.00 85.75 111 GLN A CA 1
ATOM 850 C C . GLN A 1 111 ? 11.094 -3.886 -17.596 1.00 85.75 111 GLN A C 1
ATOM 852 O O . GLN A 1 111 ? 11.715 -3.009 -18.191 1.00 85.75 111 GLN A O 1
ATOM 857 N N . ASP A 1 112 ? 10.104 -4.588 -18.150 1.00 84.00 112 ASP A N 1
ATOM 858 C CA . ASP A 1 112 ? 9.667 -4.447 -19.546 1.00 84.00 112 ASP A CA 1
ATOM 859 C C . ASP A 1 112 ? 8.395 -3.586 -19.693 1.00 84.00 112 ASP A C 1
ATOM 861 O O . ASP A 1 112 ? 7.775 -3.550 -20.754 1.00 84.00 112 ASP A O 1
ATOM 865 N N . THR A 1 113 ? 7.960 -2.923 -18.617 1.00 83.00 113 THR A N 1
ATOM 866 C CA . THR A 1 113 ? 6.754 -2.084 -18.597 1.00 83.00 113 THR A CA 1
ATOM 867 C C . THR A 1 113 ? 7.129 -0.614 -18.756 1.00 83.00 113 THR A C 1
ATOM 869 O O . THR A 1 113 ? 8.154 -0.167 -18.242 1.00 83.00 113 THR A O 1
ATOM 872 N N . ASP A 1 114 ? 6.280 0.164 -19.427 1.00 81.00 114 ASP A N 1
ATOM 873 C CA . ASP A 1 114 ? 6.399 1.620 -19.402 1.00 81.00 114 ASP A CA 1
ATOM 874 C C . ASP A 1 114 ? 6.179 2.137 -17.970 1.00 81.00 114 ASP A C 1
ATOM 876 O O . ASP A 1 114 ? 5.067 2.121 -17.441 1.00 81.00 114 ASP A O 1
ATOM 880 N N . LEU A 1 115 ? 7.264 2.590 -17.338 1.00 81.12 115 LEU A N 1
ATOM 881 C CA . LEU A 1 115 ? 7.269 3.067 -15.955 1.00 81.12 115 LEU A CA 1
ATOM 882 C C . LEU A 1 115 ? 6.652 4.467 -15.790 1.00 81.12 115 LEU A C 1
ATOM 884 O O . LEU A 1 115 ? 6.585 4.970 -14.668 1.00 81.12 115 LEU A O 1
ATOM 888 N N . THR A 1 116 ? 6.211 5.101 -16.880 1.00 79.44 116 THR A N 1
ATOM 889 C CA . THR A 1 116 ? 5.552 6.413 -16.849 1.00 79.44 116 THR A CA 1
ATOM 890 C C . THR A 1 116 ? 4.029 6.316 -16.765 1.00 79.44 116 THR A C 1
ATOM 892 O O . THR A 1 116 ? 3.389 7.246 -16.267 1.00 79.44 116 THR A O 1
ATOM 895 N N . ASP A 1 117 ? 3.438 5.185 -17.166 1.00 87.25 117 ASP A N 1
ATOM 896 C CA . ASP A 1 117 ? 1.994 4.968 -17.097 1.00 87.25 117 ASP A CA 1
ATOM 897 C C . ASP A 1 117 ? 1.584 4.255 -15.804 1.00 87.25 117 ASP A C 1
ATOM 899 O O . ASP A 1 117 ? 1.536 3.026 -15.690 1.00 87.25 117 ASP A O 1
ATOM 903 N N . GLN A 1 118 ? 1.205 5.069 -14.824 1.00 89.31 118 GLN A N 1
ATOM 904 C CA . GLN A 1 118 ? 0.716 4.621 -13.529 1.00 89.31 118 GLN A CA 1
ATOM 905 C C . GLN A 1 118 ? -0.459 3.625 -13.622 1.00 89.31 118 GLN A C 1
ATOM 907 O O . GLN A 1 118 ? -0.553 2.713 -12.796 1.00 89.31 118 GLN A O 1
ATOM 912 N N . MET A 1 119 ? -1.367 3.783 -14.591 1.00 90.19 119 MET A N 1
ATOM 913 C CA . MET A 1 119 ? -2.537 2.907 -14.723 1.00 90.19 119 MET A CA 1
ATOM 914 C C . MET A 1 119 ? -2.128 1.522 -15.213 1.00 90.19 119 MET A C 1
ATOM 916 O O . MET A 1 119 ? -2.554 0.520 -14.633 1.00 90.19 119 MET A O 1
ATOM 920 N N . THR A 1 120 ? -1.250 1.468 -16.215 1.00 91.06 120 THR A N 1
ATOM 921 C CA . THR A 1 120 ? -0.684 0.211 -16.718 1.00 91.06 120 THR A CA 1
ATOM 922 C C . THR A 1 120 ? 0.124 -0.506 -15.639 1.00 91.06 120 THR A C 1
ATOM 924 O O . THR A 1 120 ? -0.060 -1.707 -15.436 1.00 91.06 120 THR A O 1
ATOM 927 N N . ILE A 1 121 ? 0.937 0.218 -14.862 1.00 93.00 121 ILE A N 1
ATOM 928 C CA . ILE A 1 121 ? 1.696 -0.355 -13.737 1.00 93.00 121 ILE A CA 1
ATOM 929 C C . ILE A 1 121 ? 0.753 -0.963 -12.692 1.00 93.00 121 ILE A C 1
ATOM 931 O O . ILE A 1 121 ? 0.943 -2.110 -12.284 1.00 93.00 121 ILE A O 1
ATOM 935 N N . LYS A 1 122 ? -0.289 -0.227 -12.272 1.00 94.75 122 LYS A N 1
ATOM 936 C CA . LYS A 1 122 ? -1.287 -0.728 -11.309 1.00 94.75 122 LYS A CA 1
ATOM 937 C C . LYS A 1 122 ? -1.956 -2.004 -11.820 1.00 94.75 122 LYS A C 1
ATOM 939 O O . LYS A 1 122 ? -2.062 -2.966 -11.063 1.00 94.75 122 LYS A O 1
ATOM 944 N N . ALA A 1 123 ? -2.385 -2.018 -13.081 1.00 93.38 123 ALA A N 1
ATOM 945 C CA . ALA A 1 123 ? -3.037 -3.175 -13.686 1.00 93.38 123 ALA A CA 1
ATOM 946 C C . ALA A 1 123 ? -2.100 -4.393 -13.744 1.00 93.38 123 ALA A C 1
ATOM 948 O O . ALA A 1 123 ? -2.484 -5.472 -13.298 1.00 93.38 123 ALA A O 1
ATOM 949 N N . HIS A 1 124 ? -0.857 -4.206 -14.200 1.00 94.38 124 HIS A N 1
ATOM 950 C CA . HIS A 1 124 ? 0.126 -5.285 -14.316 1.00 94.38 124 HIS A CA 1
ATOM 951 C C . HIS A 1 124 ? 0.477 -5.908 -12.959 1.00 94.38 124 HIS A C 1
ATOM 953 O O . HIS A 1 124 ? 0.511 -7.131 -12.806 1.00 94.38 124 HIS A O 1
ATOM 959 N N . LEU A 1 125 ? 0.714 -5.070 -11.944 1.00 95.56 125 LEU A N 1
ATOM 960 C CA . LEU A 1 125 ? 0.986 -5.550 -10.591 1.00 95.56 125 LEU A CA 1
ATOM 961 C C . LEU A 1 125 ? -0.232 -6.257 -9.992 1.00 95.56 125 LEU A C 1
ATOM 963 O O . LEU A 1 125 ? -0.077 -7.306 -9.367 1.00 95.56 125 LEU A O 1
ATOM 967 N N . HIS A 1 126 ? -1.435 -5.711 -10.192 1.00 96.75 126 HIS A N 1
ATOM 968 C CA . HIS A 1 126 ? -2.657 -6.327 -9.688 1.00 96.75 126 HIS A CA 1
ATOM 969 C C . HIS A 1 126 ? -2.892 -7.705 -10.300 1.00 96.75 126 HIS A C 1
ATOM 971 O O . HIS A 1 126 ? -3.161 -8.646 -9.560 1.00 96.75 126 HIS A O 1
ATOM 977 N N . GLU A 1 127 ? -2.719 -7.849 -11.615 1.00 95.88 127 GLU A N 1
ATOM 978 C CA . GLU A 1 127 ? -2.893 -9.119 -12.322 1.00 95.88 127 GLU A CA 1
ATOM 979 C C . GLU A 1 127 ? -1.979 -10.223 -11.774 1.00 95.88 127 GLU A C 1
ATOM 981 O O . GLU A 1 127 ? -2.418 -11.351 -11.544 1.00 95.88 127 GLU A O 1
ATOM 986 N N . ARG A 1 128 ? -0.715 -9.893 -11.500 1.00 95.00 128 ARG A N 1
ATOM 987 C CA . ARG A 1 128 ? 0.238 -10.841 -10.911 1.00 95.00 128 ARG A CA 1
ATOM 988 C C . ARG A 1 128 ? -0.113 -11.207 -9.475 1.00 95.00 128 ARG A C 1
ATOM 990 O O . ARG A 1 128 ? -0.049 -12.377 -9.106 1.00 95.00 128 ARG A O 1
ATOM 997 N N . LEU A 1 129 ? -0.456 -10.212 -8.661 1.00 96.62 129 LEU A N 1
ATOM 998 C CA . LEU A 1 129 ? -0.720 -10.418 -7.241 1.00 9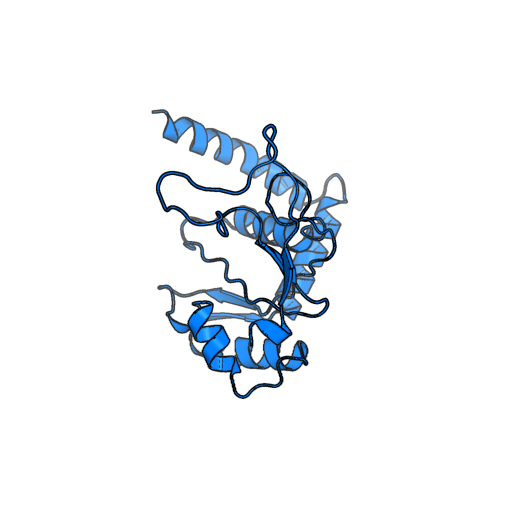6.62 129 LEU A CA 1
ATOM 999 C C . LEU A 1 129 ? -2.041 -11.158 -7.019 1.00 96.62 129 LEU A C 1
ATOM 1001 O O . LEU A 1 129 ? -2.074 -12.110 -6.246 1.00 96.62 129 LEU A O 1
ATOM 1005 N N . GLN A 1 130 ? -3.111 -10.817 -7.740 1.00 97.06 130 GLN A N 1
ATOM 1006 C CA . GLN A 1 130 ? -4.389 -11.526 -7.602 1.00 97.06 130 GLN A CA 1
ATOM 1007 C C . GLN A 1 130 ? -4.266 -13.025 -7.918 1.00 97.06 130 GLN A C 1
ATOM 1009 O O . GLN A 1 130 ? -4.965 -13.829 -7.317 1.00 97.06 130 GLN A O 1
ATOM 1014 N N . ALA A 1 131 ? -3.364 -13.412 -8.827 1.00 95.81 131 ALA A N 1
ATOM 1015 C CA . ALA A 1 131 ? -3.146 -14.811 -9.182 1.00 95.81 131 ALA A CA 1
ATOM 1016 C C . ALA A 1 131 ? -2.387 -15.599 -8.098 1.00 95.81 131 ALA A C 1
ATOM 1018 O O . ALA A 1 131 ? -2.510 -16.820 -8.027 1.00 95.81 131 ALA A O 1
ATOM 1019 N N . ALA A 1 132 ? -1.596 -14.915 -7.267 1.00 95.06 132 ALA A N 1
ATOM 1020 C CA . ALA A 1 132 ? -0.762 -15.522 -6.229 1.00 95.06 132 ALA A CA 1
ATOM 1021 C C . ALA A 1 132 ? -1.404 -15.502 -4.829 1.00 95.06 132 ALA A C 1
ATOM 1023 O O . ALA A 1 132 ? -0.899 -16.150 -3.910 1.00 95.06 132 ALA A O 1
ATOM 1024 N N . HIS A 1 133 ? -2.493 -14.753 -4.652 1.00 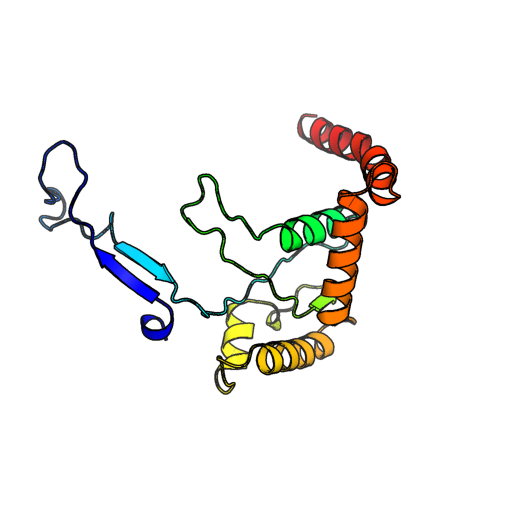95.94 133 HIS A N 1
ATOM 1025 C CA . HIS A 1 133 ? -3.139 -14.536 -3.362 1.00 95.94 133 HIS A CA 1
ATOM 1026 C C . HIS A 1 133 ? -4.561 -15.107 -3.335 1.00 95.94 133 HIS A C 1
ATOM 1028 O O . HIS A 1 133 ? -5.281 -15.086 -4.326 1.00 95.94 133 HIS A O 1
ATOM 1034 N N . GLU A 1 134 ? -4.978 -15.621 -2.176 1.00 95.19 134 GLU A N 1
ATOM 1035 C CA . GLU A 1 134 ? -6.300 -16.249 -2.007 1.00 95.19 134 GLU A CA 1
ATOM 1036 C C . GLU A 1 134 ? -7.423 -15.208 -1.967 1.00 95.19 134 GLU A C 1
ATOM 1038 O O . GLU A 1 134 ? -8.557 -15.474 -2.364 1.00 95.19 134 GLU A O 1
ATOM 1043 N N . VAL A 1 135 ? -7.096 -14.017 -1.467 1.00 94.12 135 VAL A N 1
ATOM 1044 C CA . VAL A 1 135 ? -7.985 -12.863 -1.405 1.00 94.12 135 VAL A CA 1
ATOM 1045 C C . VAL A 1 135 ? -7.301 -11.697 -2.097 1.00 94.12 135 VAL A C 1
ATOM 1047 O O . VAL A 1 135 ? -6.145 -11.392 -1.806 1.00 94.12 135 VAL A O 1
ATOM 1050 N N . ALA A 1 136 ? -8.033 -11.012 -2.969 1.00 96.56 136 ALA A N 1
ATOM 1051 C CA . ALA A 1 136 ? -7.571 -9.804 -3.632 1.00 96.56 136 ALA A CA 1
ATOM 1052 C C . ALA A 1 136 ? -8.691 -8.759 -3.663 1.00 96.56 136 ALA A C 1
ATOM 1054 O O . ALA A 1 136 ? -9.812 -9.038 -4.088 1.00 96.56 136 ALA A O 1
ATOM 1055 N N . ILE A 1 137 ? -8.374 -7.544 -3.225 1.00 96.31 137 ILE A N 1
ATOM 1056 C CA . ILE A 1 137 ? -9.212 -6.356 -3.375 1.00 96.31 137 ILE A CA 1
ATOM 1057 C C . ILE A 1 137 ? -8.464 -5.407 -4.303 1.00 96.31 137 ILE A C 1
ATOM 1059 O O . ILE A 1 137 ? -7.352 -4.980 -3.993 1.00 96.31 137 ILE A O 1
ATOM 1063 N N . GLN A 1 138 ? -9.068 -5.078 -5.440 1.00 96.69 138 GLN A N 1
ATOM 1064 C CA . GLN A 1 138 ? -8.461 -4.192 -6.431 1.00 96.69 138 GLN A CA 1
ATOM 1065 C C . GLN A 1 138 ? -8.319 -2.750 -5.928 1.00 96.69 138 GLN A C 1
ATOM 1067 O O . GLN A 1 138 ? -9.163 -2.245 -5.184 1.00 96.69 138 GLN A O 1
ATOM 1072 N N . GLY A 1 139 ? -7.282 -2.065 -6.406 1.00 95.00 139 GLY A N 1
ATOM 1073 C CA . GLY A 1 139 ? -6.941 -0.686 -6.052 1.00 95.00 139 GLY A CA 1
ATOM 1074 C C . GLY A 1 139 ? -8.112 0.300 -6.019 1.00 95.00 139 GLY A C 1
ATOM 1075 O O . GLY A 1 139 ? -8.284 0.953 -4.994 1.00 95.00 139 GLY A O 1
ATOM 1076 N N . PRO A 1 140 ? -8.968 0.384 -7.058 1.00 94.94 140 PRO A N 1
ATOM 1077 C CA . PRO A 1 140 ? -10.104 1.310 -7.054 1.00 94.94 140 PRO A CA 1
ATOM 1078 C C . PRO A 1 140 ? -11.088 1.093 -5.896 1.00 94.94 140 PRO A C 1
ATOM 1080 O O . PRO A 1 140 ? -11.633 2.055 -5.364 1.00 94.94 140 PRO A O 1
ATOM 1083 N N . ALA A 1 141 ? -11.297 -0.157 -5.471 1.00 96.19 141 ALA A N 1
ATOM 1084 C CA . ALA A 1 141 ? -12.153 -0.458 -4.324 1.00 96.19 141 ALA A CA 1
ATOM 1085 C C . ALA A 1 141 ? -11.490 -0.039 -3.001 1.00 96.19 141 ALA A C 1
ATOM 1087 O O . ALA A 1 141 ? -12.163 0.463 -2.105 1.00 96.19 141 ALA A O 1
ATOM 1088 N N . VAL A 1 142 ? -10.165 -0.190 -2.896 1.00 95.31 142 VAL A N 1
ATOM 1089 C CA . VAL A 1 142 ? -9.387 0.295 -1.745 1.00 95.31 142 VAL A CA 1
ATOM 1090 C C . VAL A 1 142 ? -9.423 1.824 -1.667 1.00 95.31 142 VAL A C 1
ATOM 1092 O O . VAL A 1 142 ? -9.632 2.376 -0.593 1.00 95.31 142 VAL A O 1
ATOM 1095 N N . GLU A 1 143 ? -9.262 2.508 -2.801 1.00 93.81 143 GLU A N 1
ATOM 1096 C CA . GLU A 1 143 ? -9.312 3.973 -2.905 1.00 93.81 143 GLU A CA 1
ATOM 1097 C C . GLU A 1 143 ? -10.710 4.513 -2.560 1.00 93.81 143 GLU A C 1
ATOM 1099 O O . GLU A 1 143 ? -10.823 5.507 -1.843 1.00 93.81 143 GLU A O 1
ATOM 1104 N N . ALA A 1 144 ? -11.778 3.831 -2.990 1.00 95.19 144 ALA A N 1
ATOM 1105 C CA . ALA A 1 144 ? -13.146 4.166 -2.596 1.00 95.19 144 ALA A CA 1
ATOM 1106 C C . ALA A 1 144 ? -13.361 4.006 -1.082 1.00 95.19 144 ALA A C 1
ATOM 1108 O O . ALA A 1 144 ? -13.854 4.925 -0.431 1.00 95.19 144 ALA A O 1
ATOM 1109 N N . TRP A 1 145 ? -12.916 2.887 -0.503 1.00 95.12 145 TRP A N 1
ATOM 1110 C CA . TRP A 1 145 ? -13.014 2.662 0.941 1.00 95.12 145 TRP A CA 1
ATOM 1111 C C . TRP A 1 145 ? -12.222 3.707 1.738 1.00 95.12 145 TRP A C 1
ATOM 1113 O O . TRP A 1 145 ? -12.691 4.229 2.747 1.00 95.12 145 TRP A O 1
ATOM 1123 N N . GLN A 1 146 ? -11.035 4.072 1.262 1.00 93.00 146 GLN A N 1
ATOM 1124 C CA . GLN A 1 146 ? -10.228 5.126 1.861 1.00 93.00 146 GLN A CA 1
ATOM 1125 C C . GLN A 1 146 ? -10.936 6.488 1.823 1.00 93.00 146 GLN A C 1
A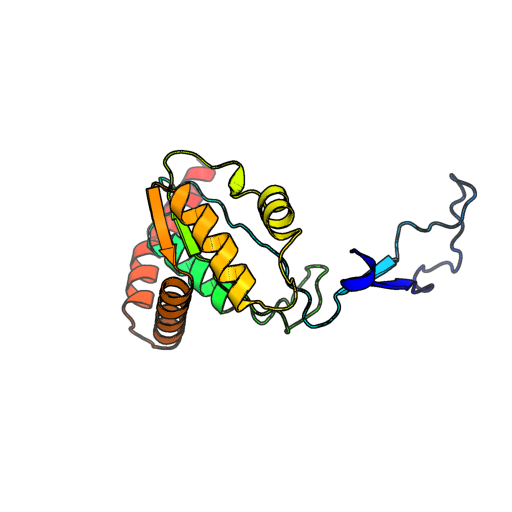TOM 1127 O O . GLN A 1 146 ? -10.927 7.198 2.827 1.00 93.00 146 GLN A O 1
ATOM 1132 N N . ALA A 1 147 ? -11.587 6.840 0.711 1.00 92.69 147 ALA A N 1
ATOM 1133 C CA . ALA A 1 147 ? -12.367 8.072 0.607 1.00 92.69 147 ALA A CA 1
ATOM 1134 C C . ALA A 1 147 ? -13.550 8.095 1.593 1.00 92.69 147 ALA A C 1
ATOM 1136 O O . ALA A 1 147 ? -13.797 9.117 2.232 1.00 92.69 147 ALA A O 1
ATOM 1137 N N . GLU A 1 148 ? -14.239 6.964 1.773 1.00 94.75 148 GLU A N 1
ATOM 1138 C CA . GLU A 1 148 ? -15.302 6.821 2.776 1.00 94.75 148 GLU A CA 1
ATOM 1139 C C . GLU A 1 148 ? -14.775 6.990 4.206 1.00 94.75 148 GLU A C 1
ATOM 1141 O O . GLU A 1 148 ? -15.407 7.661 5.022 1.00 94.75 148 GLU A O 1
ATOM 1146 N N . LEU A 1 149 ? -13.606 6.418 4.518 1.00 94.50 149 LEU A N 1
ATOM 1147 C CA . LEU A 1 149 ? -12.977 6.548 5.835 1.00 94.50 149 LEU A CA 1
ATOM 1148 C C . LEU A 1 149 ? -12.577 7.994 6.139 1.00 94.50 149 LEU A C 1
ATOM 1150 O O . LEU A 1 149 ? -12.794 8.447 7.260 1.00 94.50 149 LEU A O 1
ATOM 1154 N N . ILE A 1 150 ? -12.034 8.717 5.157 1.00 91.81 150 ILE A N 1
ATOM 1155 C CA . ILE A 1 150 ? -11.694 10.141 5.296 1.00 91.81 150 ILE A CA 1
ATOM 1156 C C . ILE A 1 150 ? -12.965 10.960 5.547 1.00 91.81 150 ILE A C 1
ATOM 1158 O O . ILE A 1 150 ? -13.032 11.702 6.523 1.00 91.81 150 ILE A O 1
ATOM 1162 N N . ALA A 1 151 ? -14.013 10.760 4.742 1.00 92.75 151 ALA A N 1
ATOM 1163 C CA . ALA A 1 151 ? -15.284 11.459 4.929 1.00 92.75 151 ALA A CA 1
ATOM 1164 C C . ALA A 1 151 ? -15.918 11.169 6.302 1.00 92.75 151 ALA A C 1
ATOM 1166 O O . ALA A 1 151 ? -16.460 12.068 6.944 1.00 92.75 151 ALA A O 1
ATOM 1167 N N . ALA A 1 152 ? -15.830 9.923 6.778 1.00 93.38 152 ALA A N 1
ATOM 1168 C CA . ALA A 1 152 ? -16.314 9.541 8.101 1.00 93.38 152 ALA A CA 1
ATOM 1169 C C . ALA A 1 152 ? -15.459 10.121 9.240 1.00 93.38 152 ALA A C 1
ATOM 1171 O O . ALA A 1 152 ? -15.991 10.373 10.321 1.00 93.38 152 ALA A O 1
ATOM 1172 N N . PHE A 1 153 ? -14.156 10.319 9.030 1.00 91.50 153 PHE A N 1
ATOM 1173 C CA . PHE A 1 153 ? -13.263 10.938 10.010 1.00 91.50 153 PHE A CA 1
ATOM 1174 C C . PHE A 1 153 ? -13.583 12.425 10.217 1.00 91.50 153 PHE A C 1
ATOM 1176 O O . PHE A 1 153 ? -13.585 12.893 11.353 1.00 91.50 153 PHE A O 1
ATOM 1183 N N . ASP A 1 154 ? -13.944 13.137 9.147 1.00 89.38 154 ASP A N 1
ATOM 1184 C CA . ASP A 1 154 ? -14.306 14.561 9.198 1.00 89.38 154 ASP A CA 1
ATOM 1185 C C . ASP A 1 154 ? -15.718 14.822 9.766 1.00 89.38 154 ASP A C 1
ATOM 1187 O O . ASP A 1 154 ? -16.103 15.970 10.004 1.00 89.38 154 ASP A O 1
ATOM 1191 N N . GLN A 1 155 ? -16.507 13.768 10.005 1.00 92.75 155 GLN A N 1
ATOM 1192 C CA . GLN A 1 155 ? -17.871 13.864 10.518 1.00 92.75 155 GLN A CA 1
ATOM 1193 C C . GLN A 1 155 ? -17.969 13.438 11.989 1.00 92.75 155 GLN A C 1
ATOM 1195 O O . GLN A 1 155 ? -17.881 12.255 12.322 1.00 92.75 155 GLN A O 1
ATOM 1200 N N . SER A 1 156 ? -18.290 14.387 12.871 1.00 89.38 156 SER A N 1
ATOM 1201 C CA . SER A 1 156 ? -18.611 14.088 14.271 1.00 89.38 156 SER A CA 1
ATOM 1202 C C . SER A 1 156 ? -19.830 13.166 14.396 1.00 89.38 156 SER A C 1
ATOM 1204 O O . SER A 1 156 ? -20.856 13.363 13.743 1.00 89.38 156 SER A O 1
ATOM 1206 N N . GLY A 1 157 ? -19.743 12.177 15.281 1.00 89.56 157 GLY A N 1
ATOM 1207 C CA . GLY A 1 157 ? -20.771 11.168 15.523 1.00 89.56 157 GLY A CA 1
ATOM 1208 C C . GLY A 1 157 ? -20.793 10.028 14.502 1.00 89.56 157 GLY A C 1
ATOM 1209 O O . GLY A 1 157 ? -21.701 9.193 14.564 1.00 89.56 157 GLY A O 1
ATOM 1210 N N . SER A 1 158 ? -19.827 9.970 13.580 1.00 92.88 158 SER A N 1
ATOM 1211 C CA . SER A 1 158 ? -19.762 8.919 12.565 1.00 92.88 158 SER A CA 1
ATOM 1212 C C . SER A 1 158 ? -19.623 7.524 13.177 1.00 92.88 158 SER A C 1
ATOM 1214 O O . SER A 1 158 ? -19.178 7.335 14.314 1.00 92.88 158 SER A O 1
ATOM 1216 N N . LYS A 1 159 ? -19.975 6.504 12.388 1.00 91.88 159 LYS A N 1
ATOM 1217 C CA . LYS A 1 159 ? -19.751 5.105 12.771 1.00 91.88 159 LYS A CA 1
ATOM 1218 C C . LYS A 1 159 ? -18.271 4.840 13.073 1.00 91.88 159 LYS A C 1
ATOM 1220 O O . LYS A 1 159 ? -17.968 4.120 14.017 1.00 91.88 159 LYS A O 1
ATOM 1225 N N . LEU A 1 160 ? -17.366 5.458 12.313 1.00 92.50 160 LEU A N 1
ATOM 1226 C CA . LEU A 1 160 ? -15.926 5.327 12.514 1.00 92.50 160 LEU A CA 1
ATOM 1227 C C . LEU A 1 160 ? -15.498 5.858 13.892 1.00 92.50 160 LEU A C 1
ATOM 1229 O O . LEU A 1 160 ? -14.763 5.177 14.602 1.00 92.50 160 LEU A O 1
ATOM 1233 N N . GLU A 1 161 ? -16.002 7.022 14.316 1.00 91.75 161 GLU A N 1
ATOM 1234 C CA . GLU A 1 161 ? -15.729 7.567 15.654 1.00 91.75 161 GLU A CA 1
ATOM 1235 C C . GLU A 1 161 ? -16.208 6.617 16.766 1.00 91.75 161 GLU A C 1
ATOM 1237 O O . GLU A 1 161 ? -15.512 6.398 17.761 1.00 91.75 161 GLU A O 1
ATOM 1242 N N . GLN A 1 162 ? -17.386 6.014 16.592 1.00 92.75 162 GLN A N 1
ATOM 1243 C CA . GLN A 1 162 ? -17.930 5.043 17.544 1.00 92.75 162 GLN A CA 1
ATOM 1244 C C . GLN A 1 162 ? -17.069 3.775 17.616 1.00 92.75 162 GLN A C 1
ATOM 1246 O O . GLN A 1 162 ? -16.782 3.298 18.713 1.00 92.75 162 GLN A O 1
ATOM 1251 N N . GLU A 1 163 ? -16.621 3.254 16.472 1.00 92.19 163 GLU A N 1
ATOM 1252 C CA . GLU A 1 163 ? -15.715 2.102 16.408 1.00 92.19 163 GLU A CA 1
ATOM 1253 C C . GLU A 1 163 ? -14.371 2.397 17.098 1.00 92.19 163 GLU A C 1
ATOM 1255 O O . GLU A 1 163 ? -13.882 1.560 17.859 1.00 92.19 163 GLU A O 1
ATOM 1260 N N . TYR A 1 164 ? -13.803 3.599 16.925 1.00 91.50 164 TYR A N 1
ATOM 1261 C CA . TYR A 1 164 ? -12.596 4.016 17.652 1.00 91.50 164 TYR A CA 1
ATOM 1262 C C . TYR A 1 164 ? -12.818 4.071 19.165 1.00 91.50 164 TYR A C 1
ATOM 1264 O O . TYR A 1 164 ? -12.004 3.538 19.919 1.00 91.50 164 TYR A O 1
ATOM 1272 N N . LYS A 1 165 ? -13.930 4.657 19.626 1.00 90.81 165 LYS A N 1
ATOM 1273 C CA . LYS A 1 165 ? -14.281 4.706 21.057 1.00 90.81 165 LYS A CA 1
ATOM 1274 C C . LYS A 1 165 ? -14.428 3.309 21.663 1.00 90.81 165 LYS A C 1
ATOM 1276 O O . LYS A 1 165 ? -13.995 3.079 22.787 1.00 90.81 165 LYS A O 1
ATOM 1281 N N . GLN A 1 166 ? -14.995 2.364 20.916 1.00 90.81 166 GLN A N 1
ATOM 1282 C CA . GLN A 1 166 ? -15.107 0.966 21.345 1.00 90.81 166 GLN A CA 1
ATOM 1283 C C . GLN A 1 166 ? -13.754 0.240 21.368 1.00 90.81 166 GLN A C 1
ATOM 1285 O O . GLN A 1 166 ? -13.549 -0.652 22.191 1.00 90.81 166 GLN A O 1
ATOM 1290 N N . ALA A 1 167 ? -12.830 0.599 20.473 1.00 88.56 167 ALA A N 1
ATOM 1291 C CA . ALA A 1 167 ? -11.500 0.001 20.392 1.00 88.56 167 ALA A CA 1
ATOM 1292 C C . ALA A 1 167 ? -10.502 0.583 21.411 1.00 88.56 167 ALA A C 1
ATOM 1294 O O . ALA A 1 167 ? -9.595 -0.131 21.834 1.00 88.56 167 ALA A O 1
ATOM 1295 N N . GLN A 1 168 ? -10.682 1.838 21.835 1.00 86.19 168 GLN A N 1
ATOM 1296 C CA . GLN A 1 168 ? -9.824 2.546 22.793 1.00 86.19 168 GLN A CA 1
ATOM 1297 C C . GLN A 1 168 ? -9.434 1.724 24.042 1.00 86.19 168 GLN A C 1
ATOM 1299 O O . GLN A 1 168 ? -8.235 1.640 24.314 1.00 86.19 168 GLN A O 1
ATOM 1304 N N . PRO A 1 169 ? -10.364 1.092 24.793 1.00 86.25 169 PRO A N 1
ATOM 1305 C CA . PRO A 1 169 ? -9.993 0.335 25.991 1.00 86.25 169 PRO A CA 1
ATOM 1306 C C . PRO A 1 169 ? -9.076 -0.856 25.682 1.00 86.25 169 PRO A C 1
ATOM 1308 O O . PRO A 1 169 ? -8.161 -1.134 26.448 1.00 86.25 169 PRO A O 1
ATOM 1311 N N . LYS A 1 170 ? -9.244 -1.504 24.521 1.00 81.88 170 LYS A N 1
ATOM 1312 C CA . LYS A 1 170 ? -8.420 -2.656 24.118 1.00 81.88 170 LYS A CA 1
ATOM 1313 C C . LYS A 1 170 ? -6.969 -2.270 23.827 1.00 81.88 170 LYS A C 1
ATOM 1315 O O . LYS A 1 170 ? -6.070 -3.078 24.022 1.00 81.88 170 LYS A O 1
ATOM 1320 N N . VAL A 1 171 ? -6.737 -1.046 23.347 1.00 74.69 171 VAL A N 1
ATOM 1321 C CA . VAL A 1 171 ? -5.378 -0.524 23.122 1.00 74.69 171 VAL A CA 1
ATOM 1322 C C . VAL A 1 171 ? -4.676 -0.275 24.456 1.00 74.69 171 VAL A C 1
ATOM 1324 O O . VAL A 1 171 ? -3.504 -0.615 24.592 1.00 74.69 171 VAL A O 1
ATOM 1327 N N . ALA A 1 172 ? -5.397 0.271 25.440 1.00 75.38 172 ALA A N 1
ATOM 1328 C CA . ALA A 1 172 ? -4.870 0.467 26.788 1.00 75.38 172 ALA A CA 1
ATOM 1329 C C . ALA A 1 172 ? -4.521 -0.875 27.452 1.00 75.38 172 ALA A C 1
ATOM 1331 O O . ALA A 1 172 ? -3.399 -1.047 27.916 1.00 75.38 172 ALA A O 1
ATOM 1332 N N . GLU A 1 173 ? -5.423 -1.860 27.385 1.00 80.38 173 GLU A N 1
ATOM 1333 C CA . GLU A 1 173 ? -5.177 -3.209 27.915 1.00 80.38 173 GLU A CA 1
ATOM 1334 C C . GLU A 1 173 ? -3.953 -3.885 27.279 1.00 80.38 173 GLU A C 1
ATOM 1336 O O . GLU A 1 173 ? -3.161 -4.512 27.980 1.00 80.38 173 GLU A O 1
ATOM 1341 N N . LEU A 1 174 ? -3.767 -3.751 25.960 1.00 74.19 174 LEU A N 1
ATOM 1342 C CA . LEU A 1 174 ? -2.613 -4.325 25.261 1.00 74.19 174 LEU A CA 1
ATOM 1343 C C . LEU A 1 174 ? -1.290 -3.664 25.678 1.00 74.19 174 LEU A C 1
ATOM 1345 O O . LEU A 1 174 ? -0.269 -4.341 25.770 1.00 74.19 174 LEU A O 1
ATOM 1349 N N . PHE A 1 175 ? -1.302 -2.354 25.933 1.00 73.94 175 PHE A N 1
ATOM 1350 C CA . PHE A 1 175 ? -0.138 -1.647 26.462 1.00 73.94 175 PHE A CA 1
ATOM 1351 C C . PHE A 1 175 ? 0.175 -2.103 27.890 1.00 73.94 175 PHE A C 1
ATOM 1353 O O . PHE A 1 175 ? 1.319 -2.446 28.173 1.00 73.94 175 PHE A O 1
ATOM 1360 N N . ASP A 1 176 ? -0.835 -2.193 28.757 1.00 79.81 176 ASP A N 1
ATOM 1361 C CA . ASP A 1 176 ? -0.673 -2.621 30.151 1.00 79.81 176 ASP A CA 1
ATOM 1362 C C . ASP A 1 176 ? -0.133 -4.057 30.261 1.00 79.81 176 ASP A C 1
ATOM 1364 O O . ASP A 1 176 ? 0.741 -4.323 31.086 1.00 79.81 176 ASP A O 1
ATOM 1368 N N . GLN A 1 177 ? -0.584 -4.972 29.394 1.00 77.62 177 GLN A N 1
ATOM 1369 C CA . GLN A 1 177 ? -0.074 -6.349 29.323 1.00 77.62 177 GLN A CA 1
ATOM 1370 C C . GLN A 1 177 ? 1.410 -6.441 28.950 1.00 77.62 177 GLN A C 1
ATOM 1372 O O . GLN A 1 177 ? 2.043 -7.444 29.258 1.00 77.62 177 GLN A O 1
ATOM 1377 N N . TRP A 1 178 ? 1.982 -5.428 28.296 1.00 72.44 178 TRP A N 1
ATOM 1378 C CA . TRP A 1 178 ? 3.408 -5.421 27.957 1.00 72.44 178 TRP A CA 1
ATOM 1379 C C . TRP A 1 178 ? 4.296 -5.205 29.196 1.00 72.44 178 TRP A C 1
ATOM 1381 O O . TRP A 1 178 ? 5.453 -5.622 29.208 1.00 72.44 178 TRP A O 1
ATOM 1391 N N . PHE A 1 179 ? 3.775 -4.552 30.239 1.00 76.19 179 PHE A N 1
ATOM 1392 C CA . PHE A 1 179 ? 4.523 -4.209 31.456 1.00 76.19 179 PHE A CA 1
ATOM 1393 C C . PHE A 1 179 ? 4.246 -5.148 32.643 1.00 76.19 179 PHE A C 1
ATOM 1395 O O . PHE A 1 179 ? 4.717 -4.868 33.748 1.00 76.19 179 PHE A O 1
ATOM 1402 N N . GLN A 1 180 ? 3.498 -6.233 32.425 1.00 63.53 180 GLN A N 1
ATOM 1403 C CA . GLN A 1 180 ? 3.278 -7.319 33.390 1.00 63.53 180 GLN A CA 1
ATOM 1404 C C . GLN A 1 180 ? 4.184 -8.511 33.080 1.00 63.53 180 GLN A C 1
ATOM 1406 O O . GLN A 1 180 ? 4.673 -9.124 34.056 1.00 63.53 180 GLN A O 1
#

Secondary structure (DSSP, 8-state):
-HHHHEEEEE-----TT---EETTTTEE--SS-EEEEEPTT----------TTT--HHHHHHHHHHHHHTT-B-SSSS--BS-------EEEE-SS--GGGSHHHHHHHTTTS-TT-HHHHHHHHHHHHHHH-SEEEEHHHHHHHHHHHHHHHSSTT-HHHHHHHHHHHHHHHHHHHHT-

Sequence (180 aa):
PKDQCVDETFHNRAMEDGTLFDAESKKNSDNLFTRHFIKPGTLMVQVLSTRGQVLPEIGLKHLLLCVGMAGSYGGQTAVTGTNIRTHAVGIYGSRFEQAITSPYELLRALQDTDLTDQMTIKAHLHERLQAAHEVAIQGPAVEAWQAELIAAFDQSGSKLEQEYKQAQPKVAELFDQWFQ

pLDDT: mean 80.1, std 15.83, range [43.44, 97.06]

Radius of gyration: 21.59 Å; chains: 1; bounding box: 64×43×53 Å

Foldseek 3Di:
DLVVFKDWDFDPDDDPPNDQADPVVRDRDPPDGIDIDTDPLDDADDFDDDDPVPQDPLNVLVVLLCLQPQLDPDDDDPDHHSHDDDFFLWDFDAPDDDPCRDRVNLVVQCPVPDSNDPVRSSVSSQVVRVVVGPDIGGRVNSVVSNVVSNVQVPDPPRPSVVVCVVCVVVVVVVVVVVVD